Protein AF-A0A522ZYF8-F1 (afdb_monomer_lite)

pLDDT: mean 71.62, std 16.72, range [34.88, 94.25]

Structure (mmCIF, N/CA/C/O backbone):
data_AF-A0A522ZYF8-F1
#
_entry.id   AF-A0A522ZYF8-F1
#
loop_
_atom_site.group_PDB
_atom_site.id
_atom_site.type_symbol
_atom_site.label_atom_id
_atom_site.label_alt_id
_atom_site.label_comp_id
_atom_site.label_asym_id
_atom_site.label_entity_id
_atom_site.label_seq_id
_atom_site.pdbx_PDB_ins_code
_atom_site.Cartn_x
_atom_site.Cartn_y
_atom_site.Cartn_z
_atom_site.occupancy
_atom_site.B_iso_or_equiv
_atom_site.auth_seq_id
_atom_site.auth_comp_id
_atom_site.auth_asym_id
_atom_site.auth_atom_id
_atom_site.pdbx_PDB_model_num
ATOM 1 N N . MET A 1 1 ? -15.306 -3.135 7.860 1.00 71.06 1 MET A N 1
ATOM 2 C CA . MET A 1 1 ? -14.955 -3.282 6.434 1.00 71.06 1 MET A CA 1
ATOM 3 C C . MET A 1 1 ? -13.480 -3.628 6.336 1.00 71.06 1 MET A C 1
ATOM 5 O O . MET A 1 1 ? -12.723 -2.915 6.965 1.00 71.06 1 MET A O 1
ATOM 9 N N . THR A 1 2 ? -13.063 -4.679 5.630 1.00 82.00 2 THR A N 1
ATOM 10 C CA . THR A 1 2 ? -11.661 -5.160 5.642 1.00 82.00 2 THR A CA 1
ATOM 11 C C . THR A 1 2 ? -11.029 -5.036 4.261 1.00 82.00 2 THR A C 1
ATOM 13 O O . THR A 1 2 ? -11.628 -5.481 3.287 1.00 82.00 2 THR A O 1
ATOM 16 N N . LEU A 1 3 ? -9.847 -4.425 4.177 1.00 82.75 3 LEU A N 1
ATOM 17 C CA . LEU A 1 3 ? -9.001 -4.414 2.984 1.00 82.75 3 LEU A CA 1
ATOM 18 C C . LEU A 1 3 ? -8.010 -5.573 3.081 1.00 82.75 3 LEU A C 1
ATOM 20 O O . LEU A 1 3 ? -7.297 -5.703 4.072 1.00 82.75 3 LEU A O 1
ATOM 24 N N . GLU A 1 4 ? -7.940 -6.381 2.040 1.00 87.75 4 GLU A N 1
ATOM 25 C CA . GLU A 1 4 ? -7.033 -7.514 1.927 1.00 87.75 4 GLU A CA 1
ATOM 26 C C . GLU A 1 4 ? -6.148 -7.297 0.704 1.00 87.75 4 GLU A C 1
ATOM 28 O O . GLU A 1 4 ? -6.640 -7.067 -0.403 1.00 87.75 4 GLU A O 1
ATOM 33 N N . VAL A 1 5 ? -4.834 -7.339 0.908 1.00 88.25 5 VAL A N 1
ATOM 34 C CA . VAL A 1 5 ? -3.836 -7.195 -0.152 1.00 88.25 5 VAL A CA 1
ATOM 35 C C . VAL A 1 5 ? -2.946 -8.422 -0.114 1.00 88.25 5 VAL A C 1
ATOM 37 O O . VAL A 1 5 ? -2.210 -8.638 0.847 1.00 88.25 5 VAL A O 1
ATOM 40 N N . GLN A 1 6 ? -2.997 -9.219 -1.169 1.00 91.00 6 GLN A N 1
ATOM 41 C CA . GLN A 1 6 ? -2.069 -10.308 -1.410 1.00 91.00 6 GLN A CA 1
ATOM 42 C C . GLN A 1 6 ? -1.234 -9.953 -2.631 1.00 91.00 6 GLN A C 1
ATOM 44 O O . GLN A 1 6 ? -1.769 -9.726 -3.707 1.00 91.00 6 GLN A O 1
ATOM 49 N N . VAL A 1 7 ? 0.081 -9.925 -2.472 1.00 90.00 7 VAL A N 1
ATOM 50 C CA . VAL A 1 7 ? 1.036 -9.718 -3.556 1.00 90.00 7 VAL A CA 1
ATOM 51 C C . VAL A 1 7 ? 1.905 -10.956 -3.624 1.00 90.00 7 VAL A C 1
ATOM 53 O O . VAL A 1 7 ? 2.695 -11.224 -2.717 1.00 90.00 7 VAL A O 1
ATOM 56 N N . ASN A 1 8 ? 1.770 -11.717 -4.700 1.00 89.31 8 ASN A N 1
ATOM 57 C CA . ASN A 1 8 ? 2.707 -12.787 -5.001 1.00 89.31 8 ASN A CA 1
ATOM 58 C C . ASN A 1 8 ? 4.019 -12.153 -5.471 1.00 89.31 8 ASN A C 1
ATOM 60 O O . ASN A 1 8 ? 5.071 -12.404 -4.876 1.00 89.31 8 ASN A O 1
ATOM 64 N N . GLN A 1 9 ? 3.934 -11.261 -6.466 1.00 91.50 9 GLN A N 1
ATOM 65 C CA . GLN A 1 9 ? 5.044 -10.437 -6.939 1.00 91.50 9 GLN A CA 1
ATOM 66 C C . GLN A 1 9 ? 4.574 -9.056 -7.408 1.00 91.50 9 GLN A C 1
ATOM 68 O O . GLN A 1 9 ? 3.534 -8.913 -8.042 1.00 91.50 9 GLN A O 1
ATOM 73 N N . LEU A 1 10 ? 5.386 -8.039 -7.127 1.00 89.88 10 LEU A N 1
ATOM 74 C CA . LEU A 1 10 ? 5.304 -6.729 -7.767 1.00 89.88 10 LEU A CA 1
ATOM 75 C C . LEU A 1 10 ? 6.669 -6.412 -8.362 1.00 89.88 10 LEU A C 1
ATOM 77 O O . LEU A 1 10 ? 7.666 -6.361 -7.635 1.00 89.88 10 LEU A O 1
ATOM 81 N N . THR A 1 11 ? 6.718 -6.227 -9.673 1.00 91.62 11 THR A N 1
ATOM 82 C CA . THR A 1 11 ? 7.970 -6.130 -10.426 1.00 91.62 11 THR A CA 1
ATOM 83 C C . THR A 1 11 ? 8.008 -4.876 -11.288 1.00 91.62 11 THR A C 1
ATOM 85 O O . THR A 1 11 ? 6.979 -4.292 -11.626 1.00 91.62 11 THR A O 1
ATOM 88 N N . THR A 1 12 ? 9.223 -4.457 -11.623 1.00 91.38 12 THR A N 1
ATOM 89 C CA . THR A 1 12 ? 9.516 -3.612 -12.780 1.00 91.38 12 THR A CA 1
ATOM 90 C C . THR A 1 12 ? 10.037 -4.492 -13.918 1.00 91.38 12 THR A C 1
ATOM 92 O O . THR A 1 12 ? 10.276 -5.688 -13.736 1.00 91.38 12 THR A O 1
ATOM 95 N N . ALA A 1 13 ? 10.330 -3.886 -15.070 1.00 88.12 13 ALA A N 1
ATOM 96 C CA . ALA A 1 13 ? 11.044 -4.556 -16.158 1.00 88.12 13 ALA A CA 1
ATOM 97 C C . ALA A 1 13 ? 12.421 -5.134 -15.756 1.00 88.12 13 ALA A C 1
ATOM 99 O O . ALA A 1 13 ? 12.913 -6.044 -16.416 1.00 88.12 13 ALA A O 1
ATOM 100 N N . SER A 1 14 ? 13.060 -4.605 -14.705 1.00 89.38 14 SER A N 1
ATOM 101 C CA . SER A 1 14 ? 14.448 -4.928 -14.345 1.00 89.38 14 SER A CA 1
ATOM 102 C C . SER A 1 14 ? 14.632 -5.524 -12.950 1.00 89.38 14 SER A C 1
ATOM 104 O O . SER A 1 14 ? 15.714 -6.025 -12.649 1.00 89.38 14 SER A O 1
ATOM 106 N N . ALA A 1 15 ? 13.620 -5.476 -12.082 1.00 92.00 15 ALA A N 1
ATOM 107 C CA . ALA A 1 15 ? 13.752 -5.906 -10.697 1.00 92.00 15 ALA A CA 1
ATOM 108 C C . ALA A 1 15 ? 12.419 -6.355 -10.094 1.00 92.00 15 ALA A C 1
ATOM 110 O O . ALA A 1 15 ? 11.342 -5.920 -10.496 1.00 92.00 15 ALA A O 1
ATOM 111 N N . VAL A 1 16 ? 12.500 -7.182 -9.054 1.00 93.19 16 VAL A N 1
ATOM 112 C CA . VAL A 1 16 ? 11.344 -7.480 -8.204 1.00 93.19 16 VAL A CA 1
ATOM 113 C C . VAL A 1 16 ? 11.374 -6.561 -6.994 1.00 93.19 16 VAL A C 1
ATOM 115 O O . VAL A 1 16 ? 12.356 -6.555 -6.258 1.00 93.19 16 VAL A O 1
ATOM 118 N N . LEU A 1 17 ? 10.301 -5.793 -6.807 1.00 92.88 17 LEU A N 1
ATOM 119 C CA . LEU A 1 17 ? 10.171 -4.815 -5.731 1.00 92.88 17 LEU A CA 1
ATOM 120 C C . LEU A 1 17 ? 9.594 -5.447 -4.461 1.00 92.88 17 LEU A C 1
ATOM 122 O O . LEU A 1 17 ? 10.077 -5.174 -3.371 1.00 92.88 17 LEU A O 1
ATOM 126 N N . ILE A 1 18 ? 8.566 -6.293 -4.599 1.00 93.94 18 ILE A N 1
ATOM 127 C CA . ILE A 1 18 ? 7.888 -6.960 -3.474 1.00 93.94 18 ILE A CA 1
ATOM 128 C C . ILE A 1 18 ? 7.657 -8.430 -3.822 1.00 93.94 18 ILE A C 1
ATOM 130 O O . ILE A 1 18 ? 7.262 -8.752 -4.945 1.00 93.94 18 ILE A O 1
ATOM 134 N N . ARG A 1 19 ? 7.871 -9.321 -2.847 1.00 94.25 19 ARG A N 1
ATOM 135 C CA . ARG A 1 19 ? 7.566 -10.755 -2.941 1.00 94.25 19 ARG A CA 1
ATOM 136 C C . ARG A 1 19 ? 6.733 -11.198 -1.748 1.00 94.25 19 ARG A C 1
ATOM 138 O O . ARG A 1 19 ? 7.074 -10.868 -0.618 1.00 94.25 19 ARG A O 1
ATOM 145 N N . HIS A 1 20 ? 5.700 -11.992 -2.011 1.00 93.75 20 HIS A N 1
ATOM 146 C CA . HIS A 1 20 ? 4.919 -12.706 -0.995 1.00 93.75 20 HIS A CA 1
ATOM 147 C C . HIS A 1 20 ? 4.413 -11.827 0.163 1.00 93.75 20 HIS A C 1
ATOM 149 O O . HIS A 1 20 ? 4.441 -12.232 1.325 1.00 93.75 20 HIS A O 1
ATOM 155 N N . LEU A 1 21 ? 3.920 -10.630 -0.155 1.00 93.31 21 LEU A N 1
ATOM 156 C CA . LEU A 1 21 ? 3.325 -9.731 0.827 1.00 93.31 21 LEU A CA 1
ATOM 157 C C . LEU A 1 21 ? 1.856 -10.099 1.045 1.00 93.31 21 LEU A C 1
ATOM 159 O O . LEU A 1 21 ? 1.093 -10.234 0.091 1.00 93.31 21 LEU A O 1
ATOM 163 N N . ARG A 1 22 ? 1.442 -10.218 2.305 1.00 93.56 22 ARG A N 1
ATOM 164 C CA . ARG A 1 22 ? 0.032 -10.351 2.680 1.00 93.56 22 ARG A CA 1
ATOM 165 C C . ARG A 1 22 ? -0.308 -9.360 3.776 1.00 93.56 22 ARG A C 1
ATOM 167 O O . ARG A 1 22 ? 0.327 -9.369 4.824 1.00 93.56 22 ARG A O 1
ATOM 174 N N . LEU A 1 23 ? -1.317 -8.538 3.520 1.00 90.69 23 LEU A N 1
ATOM 175 C CA . LEU A 1 23 ? -1.835 -7.537 4.440 1.00 90.69 23 LEU A CA 1
ATOM 176 C C . LEU A 1 23 ? -3.336 -7.734 4.606 1.00 90.69 23 LEU A C 1
ATOM 178 O O . LEU A 1 23 ? -4.063 -7.889 3.624 1.00 90.69 23 LEU A O 1
ATOM 182 N N . GLN A 1 24 ? -3.796 -7.676 5.849 1.00 90.94 24 GLN A N 1
ATOM 183 C CA . GLN A 1 24 ? -5.209 -7.552 6.179 1.00 90.94 24 GLN A CA 1
ATOM 184 C C . GLN A 1 24 ? -5.363 -6.322 7.056 1.00 90.94 24 GLN A C 1
ATOM 186 O O . GLN A 1 24 ? -4.748 -6.224 8.115 1.00 90.94 24 GLN A O 1
ATOM 191 N N . VAL A 1 25 ? -6.168 -5.375 6.595 1.00 85.12 25 VAL A N 1
ATOM 192 C CA . VAL A 1 25 ? -6.419 -4.115 7.281 1.00 85.12 25 VAL A CA 1
ATOM 193 C C . VAL A 1 25 ? -7.903 -4.068 7.621 1.00 85.12 25 VAL A C 1
ATOM 195 O O . VAL A 1 25 ? -8.728 -3.852 6.730 1.00 85.12 25 VAL A O 1
ATOM 198 N N . PRO A 1 26 ? -8.278 -4.317 8.885 1.00 84.12 26 PRO A N 1
ATOM 199 C CA . PRO A 1 26 ? -9.658 -4.196 9.328 1.00 84.12 26 PRO A CA 1
ATOM 200 C C . PRO A 1 26 ? -10.161 -2.748 9.303 1.00 84.12 26 PRO A C 1
ATOM 202 O O . PRO A 1 26 ? -9.410 -1.779 9.196 1.00 84.12 26 PRO A O 1
ATOM 205 N N . GLY A 1 27 ? -11.473 -2.592 9.430 1.00 79.44 27 GLY A N 1
ATOM 206 C CA . GLY A 1 27 ? -12.116 -1.282 9.403 1.00 79.44 27 GLY A CA 1
ATOM 207 C C . GLY A 1 27 ? -11.722 -0.446 10.611 1.00 79.44 27 GLY A C 1
ATOM 208 O O . GLY A 1 27 ? -11.744 -0.947 11.729 1.00 79.44 27 GLY A O 1
ATOM 209 N N . GLY A 1 28 ? -11.367 0.822 10.395 1.00 73.19 28 GLY A N 1
ATOM 210 C CA . GLY A 1 28 ? -10.880 1.692 11.467 1.00 73.19 28 GLY A CA 1
ATOM 211 C C . GLY A 1 28 ? -9.429 1.423 11.879 1.00 73.19 28 GLY A C 1
ATOM 212 O O . GLY A 1 28 ? -8.927 2.118 12.758 1.00 73.19 28 GLY A O 1
ATOM 213 N N . VAL A 1 29 ? -8.746 0.471 11.232 1.00 77.44 29 VAL A N 1
ATOM 214 C CA . VAL A 1 29 ? -7.315 0.217 11.419 1.00 77.44 29 VAL A CA 1
ATOM 215 C C . VAL A 1 29 ? -6.514 0.977 10.365 1.00 77.44 29 VAL A C 1
ATOM 217 O O . VAL A 1 29 ? -6.870 1.006 9.183 1.00 77.44 29 VAL A O 1
ATOM 220 N N . ILE A 1 30 ? -5.417 1.583 10.816 1.00 74.44 30 ILE A N 1
ATOM 221 C CA . ILE A 1 30 ? -4.386 2.166 9.960 1.00 74.44 30 ILE A CA 1
ATOM 222 C C . ILE A 1 30 ? -3.219 1.185 9.957 1.00 74.44 30 ILE A C 1
ATOM 224 O O . ILE A 1 30 ? -2.601 0.972 10.996 1.00 74.44 30 ILE A O 1
ATOM 228 N N . HIS A 1 31 ? -2.931 0.591 8.802 1.00 82.62 31 HIS A N 1
ATOM 229 C CA . HIS A 1 31 ? -1.758 -0.253 8.614 1.00 82.62 31 HIS A CA 1
ATOM 230 C C . HIS A 1 31 ? -0.677 0.527 7.874 1.00 82.62 31 HIS A C 1
ATOM 232 O O . HIS A 1 31 ? -0.913 1.009 6.765 1.00 82.62 31 HIS A O 1
ATOM 238 N N . THR A 1 32 ? 0.501 0.648 8.473 1.00 78.69 32 THR A N 1
ATOM 239 C CA . THR A 1 32 ? 1.626 1.402 7.929 1.00 78.69 32 THR A CA 1
ATOM 240 C C . THR A 1 32 ? 2.579 0.485 7.163 1.00 78.69 32 THR A C 1
ATOM 242 O O . THR A 1 32 ? 2.987 -0.564 7.650 1.00 78.69 32 THR A O 1
ATOM 245 N N . VAL A 1 33 ? 2.984 0.897 5.964 1.00 82.81 33 VAL A N 1
ATOM 246 C CA . VAL A 1 33 ? 4.028 0.256 5.161 1.00 82.81 33 VAL A CA 1
ATOM 247 C C . VAL A 1 33 ? 5.224 1.190 5.059 1.00 82.81 33 VAL A C 1
ATOM 249 O O . VAL A 1 33 ? 5.100 2.326 4.595 1.00 82.81 33 VAL A O 1
ATOM 252 N N . MET A 1 34 ? 6.387 0.686 5.461 1.00 82.44 34 MET A N 1
ATOM 253 C CA . MET A 1 34 ? 7.664 1.395 5.450 1.00 82.44 34 MET A CA 1
ATOM 254 C C . MET A 1 34 ? 8.728 0.654 4.647 1.00 82.44 34 MET A C 1
ATOM 256 O O . MET A 1 34 ? 8.565 -0.511 4.321 1.00 82.44 34 MET A O 1
ATOM 260 N N . GLY A 1 35 ? 9.828 1.329 4.320 1.00 82.25 35 GLY A N 1
ATOM 261 C CA . GLY A 1 35 ? 10.973 0.748 3.614 1.00 82.25 35 GLY A CA 1
ATOM 262 C C . GLY A 1 35 ? 11.846 1.830 2.969 1.00 82.25 35 GLY A C 1
ATOM 263 O O . GLY A 1 35 ? 11.394 2.976 2.852 1.00 82.25 35 GLY A O 1
ATOM 264 N N . PRO A 1 36 ? 13.067 1.511 2.511 1.00 84.56 36 PRO A N 1
ATOM 265 C CA . PRO A 1 36 ? 13.966 2.471 1.864 1.00 84.56 36 PRO A CA 1
ATOM 266 C C . PRO A 1 36 ? 13.415 2.980 0.522 1.00 84.56 36 PRO A C 1
ATOM 268 O O . PRO A 1 36 ? 12.482 2.411 -0.050 1.00 84.56 36 PRO A O 1
ATOM 271 N N . SER A 1 37 ? 13.955 4.083 -0.005 1.00 83.12 37 SER A N 1
ATOM 272 C CA . SER A 1 37 ? 13.572 4.552 -1.347 1.00 83.12 37 SER A CA 1
ATOM 273 C C . SER A 1 37 ? 13.808 3.447 -2.387 1.00 83.12 37 SER A C 1
ATOM 275 O O . SER A 1 37 ? 14.814 2.748 -2.326 1.00 83.12 37 SER A O 1
ATOM 277 N N . GLY A 1 38 ? 12.856 3.248 -3.303 1.00 83.81 38 GLY A N 1
ATOM 278 C CA . GLY A 1 38 ? 12.906 2.166 -4.295 1.00 83.81 38 GLY A CA 1
ATOM 279 C C . GLY A 1 38 ? 12.370 0.801 -3.835 1.00 83.81 38 GLY A C 1
ATOM 280 O O . GLY A 1 38 ? 12.201 -0.071 -4.676 1.00 83.81 38 GLY A O 1
ATOM 281 N N . SER A 1 39 ? 11.993 0.616 -2.562 1.00 86.12 39 SER A N 1
ATOM 282 C CA . SER A 1 39 ? 11.482 -0.672 -2.038 1.00 86.12 39 SER A CA 1
ATOM 283 C C . SER A 1 39 ? 10.088 -1.100 -2.537 1.00 86.12 39 SER A C 1
ATOM 285 O O . SER A 1 39 ? 9.493 -2.033 -2.014 1.00 86.12 39 SER A O 1
ATOM 287 N N . GLY A 1 40 ? 9.497 -0.384 -3.498 1.00 86.50 40 GLY A N 1
ATOM 288 C CA . GLY A 1 40 ? 8.167 -0.709 -4.030 1.00 86.50 40 GLY A CA 1
ATOM 289 C C . GLY A 1 40 ? 6.972 -0.150 -3.257 1.00 86.50 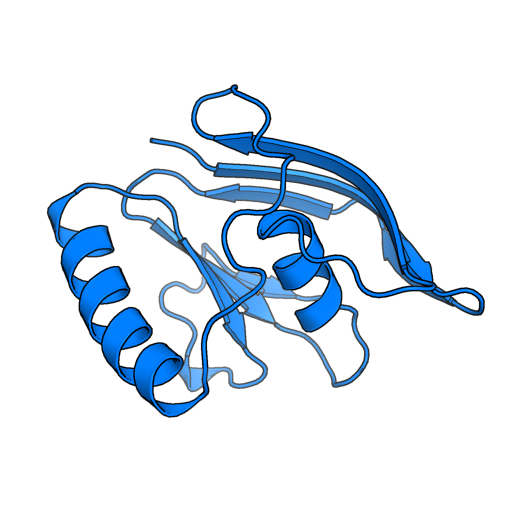40 GLY A C 1
ATOM 290 O O . GLY A 1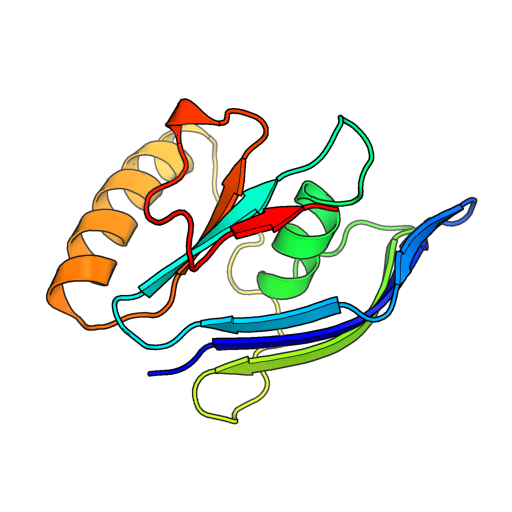 40 ? 5.845 -0.365 -3.682 1.00 86.50 40 GLY A O 1
ATOM 291 N N . LYS A 1 41 ? 7.184 0.630 -2.190 1.00 87.44 41 LYS A N 1
ATOM 292 C CA . LYS A 1 41 ? 6.134 1.357 -1.441 1.00 87.44 41 LYS A CA 1
ATOM 293 C C . LYS A 1 41 ? 5.103 2.068 -2.331 1.00 87.44 41 LYS A C 1
ATOM 295 O O . LYS A 1 41 ? 3.908 1.796 -2.243 1.00 87.44 41 LYS A O 1
ATOM 300 N N . SER A 1 42 ? 5.562 2.978 -3.195 1.00 80.31 42 SER A N 1
ATOM 301 C CA . SER A 1 42 ? 4.680 3.748 -4.084 1.00 80.31 42 SER A CA 1
ATOM 302 C C . SER A 1 42 ? 3.994 2.854 -5.115 1.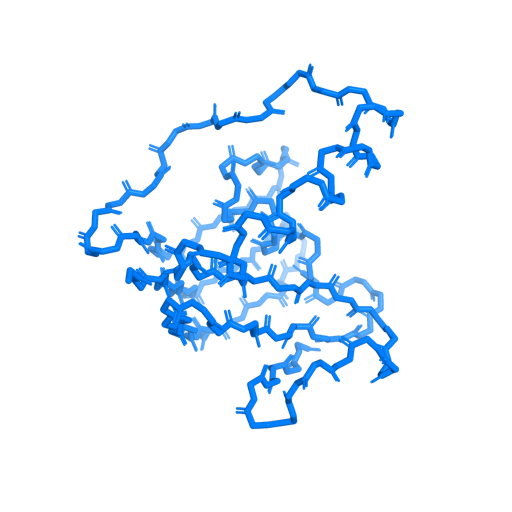00 80.31 42 SER A C 1
ATOM 304 O O . SER A 1 42 ? 2.831 3.074 -5.434 1.00 80.31 42 SER A O 1
ATOM 306 N N . SER A 1 43 ? 4.687 1.818 -5.590 1.00 87.31 43 SER A N 1
ATOM 307 C CA . SER A 1 43 ? 4.144 0.831 -6.525 1.00 87.31 43 SER A CA 1
ATOM 308 C C . SER A 1 43 ? 3.056 -0.036 -5.876 1.00 87.31 43 SER A C 1
ATOM 310 O O . SER A 1 43 ? 2.062 -0.339 -6.524 1.00 87.31 43 SER A O 1
ATOM 312 N N . LEU A 1 44 ? 3.194 -0.394 -4.593 1.00 84.75 44 LEU A N 1
ATOM 313 C CA . LEU A 1 44 ? 2.169 -1.107 -3.825 1.00 84.75 44 LEU A CA 1
ATOM 314 C C . LEU A 1 44 ? 0.919 -0.247 -3.648 1.00 84.75 44 LEU A C 1
ATOM 316 O O . LEU A 1 44 ? -0.191 -0.722 -3.869 1.00 84.75 44 LEU A O 1
ATOM 320 N N . LEU A 1 45 ? 1.099 1.026 -3.283 1.00 81.81 45 LEU A N 1
ATOM 321 C CA . LEU A 1 45 ? -0.013 1.968 -3.186 1.00 81.81 45 LEU A CA 1
ATOM 322 C C . LEU A 1 45 ? -0.714 2.130 -4.540 1.00 81.81 45 LEU A C 1
ATOM 324 O O . LEU A 1 45 ? -1.938 2.102 -4.602 1.00 81.81 45 LEU A O 1
ATOM 328 N N . ALA A 1 46 ? 0.058 2.247 -5.622 1.00 75.62 46 ALA A N 1
ATOM 329 C CA . ALA A 1 46 ? -0.471 2.318 -6.978 1.00 75.62 46 ALA A CA 1
ATOM 330 C C . ALA A 1 46 ? -1.269 1.058 -7.350 1.00 75.62 46 ALA A C 1
ATOM 332 O O . ALA A 1 46 ? -2.365 1.191 -7.881 1.00 75.62 46 ALA A O 1
ATOM 333 N N . ALA A 1 47 ? -0.784 -0.140 -7.003 1.00 78.69 47 ALA A N 1
ATOM 334 C CA . ALA A 1 47 ? -1.521 -1.390 -7.203 1.00 78.69 47 ALA A CA 1
ATOM 335 C C . ALA A 1 47 ? -2.872 -1.375 -6.473 1.00 78.69 47 ALA A C 1
ATOM 337 O O . ALA A 1 47 ? -3.905 -1.633 -7.083 1.00 78.69 47 ALA A O 1
ATOM 338 N N . VAL A 1 48 ? -2.877 -1.001 -5.187 1.00 77.50 48 VAL A N 1
ATOM 339 C CA . VAL A 1 48 ? -4.100 -0.907 -4.365 1.00 77.50 48 VAL A CA 1
ATOM 340 C C . VAL A 1 48 ? -5.088 0.112 -4.917 1.00 77.50 48 VAL A C 1
ATOM 342 O O . VAL A 1 48 ? -6.294 -0.117 -4.884 1.00 77.50 48 VAL A O 1
ATOM 345 N N . CYS A 1 49 ? -4.587 1.223 -5.448 1.00 70.50 49 CYS A N 1
ATOM 346 C CA . CYS A 1 49 ? -5.408 2.249 -6.070 1.00 70.50 49 CYS A CA 1
ATOM 347 C C . CYS A 1 49 ? -5.798 1.936 -7.520 1.00 70.50 49 CYS A C 1
ATOM 349 O O . CYS A 1 49 ? -6.473 2.771 -8.108 1.00 70.50 49 CYS A O 1
ATOM 351 N N . GLY A 1 50 ? -5.373 0.812 -8.109 1.00 69.69 50 GLY A N 1
ATOM 352 C CA . GLY A 1 50 ? -5.621 0.505 -9.522 1.00 69.69 50 GLY A CA 1
ATOM 353 C C . GLY A 1 50 ? -4.957 1.489 -10.494 1.00 69.69 50 GLY A C 1
ATOM 354 O O . GLY A 1 50 ? -5.523 1.777 -11.534 1.00 69.69 50 GLY A O 1
ATOM 355 N N . LEU A 1 51 ? -3.796 2.051 -10.144 1.00 74.75 51 LEU A N 1
ATOM 356 C CA . LEU A 1 51 ? -3.070 3.082 -10.906 1.00 74.75 51 LEU A CA 1
ATOM 357 C C . LEU A 1 51 ? -1.645 2.635 -11.267 1.00 74.75 51 LEU A C 1
ATOM 359 O O . LEU A 1 51 ? -0.691 3.408 -11.135 1.00 74.75 51 LEU A O 1
ATOM 363 N N . LEU A 1 52 ? -1.457 1.364 -11.619 1.00 73.06 52 LEU A N 1
ATOM 364 C CA . LEU A 1 52 ? -0.128 0.860 -11.962 1.00 73.06 52 LEU A CA 1
ATOM 365 C C . LEU A 1 52 ? 0.427 1.614 -13.174 1.00 73.06 52 LEU A C 1
ATOM 367 O O . LEU A 1 52 ? -0.207 1.673 -14.221 1.00 73.06 52 LEU A O 1
ATOM 371 N N . ALA A 1 53 ? 1.611 2.201 -13.010 1.00 75.81 53 ALA A N 1
ATOM 372 C CA . ALA A 1 53 ? 2.323 2.855 -14.099 1.00 75.81 53 ALA A CA 1
ATOM 373 C C . ALA A 1 53 ? 2.844 1.830 -15.116 1.00 75.81 53 ALA A C 1
ATOM 375 O O . ALA A 1 53 ? 3.125 0.679 -14.763 1.00 75.81 53 ALA A O 1
ATOM 376 N N . ASP A 1 54 ? 3.056 2.282 -16.352 1.00 76.31 54 ASP A N 1
ATOM 377 C CA . ASP A 1 54 ? 3.663 1.471 -17.403 1.00 76.31 54 ASP A CA 1
ATOM 378 C C . ASP A 1 54 ? 5.005 0.877 -16.949 1.00 76.31 54 ASP A C 1
ATOM 380 O O . ASP A 1 54 ? 5.856 1.547 -16.357 1.00 76.31 54 ASP A O 1
ATOM 384 N N . GLY A 1 55 ? 5.188 -0.416 -17.223 1.00 80.31 55 GLY A N 1
ATOM 385 C CA . GLY A 1 55 ? 6.383 -1.167 -16.834 1.00 80.31 55 GLY A CA 1
ATOM 386 C C . GLY A 1 55 ? 6.357 -1.747 -15.417 1.00 80.31 55 GLY A C 1
ATOM 387 O O . GLY A 1 55 ? 7.315 -2.429 -15.045 1.00 80.31 55 GLY A O 1
ATOM 388 N N . LEU A 1 56 ? 5.286 -1.529 -14.644 1.00 84.00 56 LEU A N 1
ATOM 389 C CA . LEU A 1 56 ? 5.015 -2.282 -13.419 1.00 84.00 56 LEU A CA 1
ATOM 390 C C . LEU A 1 56 ? 4.119 -3.486 -13.715 1.00 84.00 56 LEU A C 1
ATOM 392 O O . LEU A 1 56 ? 3.112 -3.363 -14.407 1.00 84.00 56 LEU A O 1
ATOM 396 N N . GLN A 1 57 ? 4.458 -4.642 -13.147 1.00 86.25 57 GLN A N 1
ATOM 397 C CA . GLN A 1 57 ? 3.611 -5.833 -13.206 1.00 86.25 57 GLN A CA 1
ATOM 398 C C . GLN A 1 57 ? 3.225 -6.258 -11.798 1.00 86.25 57 GLN A C 1
ATOM 400 O O . GLN A 1 57 ? 4.076 -6.388 -10.916 1.00 86.25 57 GLN A O 1
ATOM 405 N N . PHE A 1 58 ? 1.930 -6.475 -11.598 1.00 85.88 58 PHE A N 1
ATOM 406 C CA . PHE A 1 58 ? 1.365 -6.922 -10.336 1.00 85.88 58 PHE A CA 1
ATOM 407 C C . PHE A 1 58 ? 0.756 -8.310 -10.510 1.00 85.88 58 PHE A C 1
ATOM 409 O O . PHE A 1 58 ? -0.151 -8.500 -11.315 1.00 85.88 58 PHE A O 1
ATOM 416 N N . ASP A 1 59 ? 1.246 -9.259 -9.721 1.00 86.50 59 ASP A N 1
ATOM 417 C CA . ASP A 1 59 ? 0.657 -10.578 -9.530 1.00 86.50 59 ASP A CA 1
ATOM 418 C C . ASP A 1 59 ? 0.173 -10.681 -8.081 1.00 86.50 59 ASP A C 1
ATOM 420 O O . ASP A 1 59 ? 0.960 -10.601 -7.129 1.00 86.50 59 ASP A O 1
ATOM 424 N N . GLY A 1 60 ? -1.137 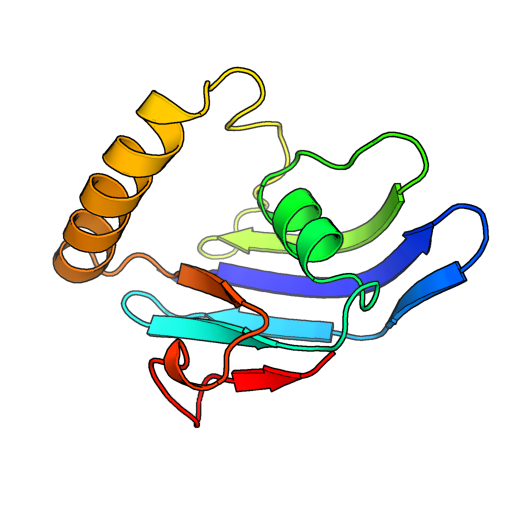-10.831 -7.906 1.00 84.12 60 GLY A N 1
ATOM 425 C CA . GLY A 1 60 ? -1.764 -10.839 -6.598 1.00 84.12 60 GLY A CA 1
ATOM 426 C C . GLY A 1 60 ? -3.263 -10.571 -6.640 1.00 84.12 60 GLY A C 1
ATOM 427 O O . GLY A 1 60 ? -3.924 -10.670 -7.671 1.00 84.12 60 GLY A O 1
ATOM 428 N N . THR A 1 61 ? -3.825 -10.227 -5.488 1.00 80.62 61 THR A N 1
ATOM 429 C CA . THR A 1 61 ? -5.245 -9.921 -5.317 1.00 80.62 61 THR A CA 1
ATOM 430 C C . THR A 1 61 ? -5.415 -8.768 -4.340 1.00 80.62 61 THR A C 1
ATOM 432 O O . THR A 1 61 ? -4.729 -8.693 -3.322 1.00 80.62 61 THR A O 1
ATOM 435 N N . ILE A 1 62 ? -6.346 -7.867 -4.651 1.00 77.25 62 ILE A N 1
ATOM 436 C CA . ILE A 1 62 ? -6.699 -6.725 -3.808 1.00 77.25 62 ILE A CA 1
ATOM 437 C C . ILE A 1 62 ? -8.212 -6.722 -3.655 1.00 77.25 62 ILE A C 1
ATOM 439 O O . ILE A 1 62 ? -8.935 -6.603 -4.647 1.00 77.25 62 ILE A O 1
ATOM 443 N N . ALA A 1 63 ? -8.689 -6.876 -2.423 1.00 72.50 63 ALA A N 1
ATOM 444 C CA . ALA A 1 63 ? -10.107 -7.010 -2.123 1.00 72.50 63 ALA A CA 1
ATOM 445 C C . ALA A 1 63 ? -10.540 -6.119 -0.954 1.00 72.50 63 ALA A C 1
ATOM 447 O O . ALA A 1 63 ? -9.806 -5.926 0.008 1.00 72.50 63 ALA A O 1
ATOM 448 N N . LEU A 1 64 ? -11.768 -5.606 -1.015 1.00 74.12 64 LEU A N 1
ATOM 449 C CA . LEU A 1 64 ? -12.432 -4.871 0.056 1.00 74.12 64 LEU A CA 1
ATOM 450 C C . LEU A 1 64 ? -13.729 -5.585 0.426 1.00 74.12 64 LEU A C 1
ATOM 452 O O . LEU A 1 64 ? -14.620 -5.738 -0.408 1.00 74.12 64 LEU A O 1
ATOM 456 N N . ASN A 1 65 ? -13.841 -6.030 1.676 1.00 71.50 65 ASN A N 1
ATOM 457 C CA . ASN A 1 65 ? -14.914 -6.917 2.142 1.00 71.50 65 ASN A CA 1
ATOM 458 C C . ASN A 1 65 ? -15.059 -8.175 1.270 1.00 71.50 65 ASN A C 1
ATOM 460 O O . ASN A 1 65 ? -16.176 -8.565 0.933 1.00 71.50 65 ASN A O 1
ATOM 464 N N . GLY A 1 66 ? -13.938 -8.755 0.832 1.00 59.56 66 GLY A N 1
ATOM 465 C CA . GLY A 1 66 ? -13.930 -9.914 -0.065 1.00 59.56 66 GLY A CA 1
ATOM 466 C C . GLY A 1 66 ? -14.344 -9.618 -1.513 1.00 59.56 66 GLY A C 1
ATOM 467 O O . GLY A 1 66 ? -14.479 -10.547 -2.303 1.00 59.56 66 GLY A O 1
ATOM 468 N N . ARG A 1 67 ? -14.546 -8.347 -1.895 1.00 51.75 67 ARG A N 1
ATOM 469 C CA . ARG A 1 67 ? -14.846 -7.939 -3.280 1.00 51.75 67 ARG A CA 1
ATOM 470 C C . ARG A 1 67 ? -13.595 -7.358 -3.928 1.00 51.75 67 ARG A C 1
ATOM 472 O O . ARG A 1 67 ? -13.007 -6.439 -3.367 1.00 51.75 67 ARG A O 1
ATOM 479 N N . ALA A 1 68 ? -13.198 -7.871 -5.090 1.00 55.78 68 ALA A N 1
ATOM 480 C CA . ALA A 1 68 ? -12.036 -7.361 -5.817 1.00 55.78 68 ALA A CA 1
ATOM 481 C C . ALA A 1 68 ? -12.216 -5.874 -6.184 1.00 55.78 68 ALA A C 1
ATOM 483 O O . ALA A 1 68 ? -13.303 -5.471 -6.598 1.00 55.78 68 ALA A O 1
ATOM 484 N N . LEU A 1 69 ? -11.166 -5.067 -6.001 1.00 57.16 69 LEU A N 1
ATOM 485 C CA . LEU A 1 69 ? -11.209 -3.604 -6.167 1.00 57.16 69 LEU A CA 1
ATOM 486 C C . LEU A 1 69 ? -10.707 -3.080 -7.524 1.00 57.16 69 LEU A C 1
ATOM 488 O O . LEU A 1 69 ? -10.706 -1.870 -7.739 1.00 57.16 69 LEU A O 1
ATOM 492 N N . LEU A 1 70 ? -10.263 -3.942 -8.435 1.00 50.84 70 LEU A N 1
ATOM 493 C CA . LEU A 1 70 ? -9.660 -3.496 -9.693 1.00 50.84 70 LEU A CA 1
ATOM 494 C C . LEU A 1 70 ? -10.728 -3.009 -10.694 1.00 50.84 70 LEU A C 1
ATOM 496 O O . LEU A 1 70 ? -11.344 -3.829 -11.367 1.00 50.84 70 LEU A O 1
ATOM 500 N N . ASP A 1 71 ? -10.961 -1.688 -10.729 1.00 38.69 71 ASP A N 1
ATOM 501 C CA . ASP A 1 71 ? -10.708 -0.835 -11.911 1.00 38.69 71 ASP A CA 1
ATOM 502 C C . ASP A 1 71 ? -10.679 0.676 -11.543 1.00 38.69 71 ASP A C 1
ATOM 504 O O . ASP A 1 71 ? -11.591 1.201 -10.903 1.00 38.69 71 ASP A O 1
ATOM 508 N N . GLU A 1 72 ? -9.575 1.337 -11.913 1.00 36.19 72 GLU A N 1
ATOM 509 C CA . GLU A 1 72 ? -9.184 2.765 -11.816 1.00 36.19 72 GLU A CA 1
ATOM 510 C C . GLU A 1 72 ? -10.099 3.790 -11.076 1.00 36.19 72 GLU A C 1
ATOM 512 O O . GLU A 1 72 ? -10.851 4.543 -11.700 1.00 36.19 72 GLU A O 1
ATOM 517 N N . PRO A 1 73 ? -9.959 3.976 -9.749 1.00 41.00 73 PRO A N 1
ATOM 518 C CA . PRO A 1 73 ? -10.710 4.997 -9.002 1.00 41.00 73 PRO A CA 1
ATOM 519 C C . PRO A 1 73 ? -10.189 6.454 -9.044 1.00 41.00 73 PRO A C 1
ATOM 521 O O . PRO A 1 73 ? -10.945 7.348 -8.660 1.00 41.00 73 PRO A O 1
ATOM 524 N N . PHE A 1 74 ? -8.943 6.758 -9.452 1.00 42.53 74 PHE A N 1
ATOM 525 C CA . PHE A 1 74 ? -8.362 8.105 -9.202 1.00 42.53 74 PHE A CA 1
ATOM 526 C C . PHE A 1 74 ? -7.505 8.727 -10.318 1.00 42.53 74 PHE A C 1
ATOM 528 O O . PHE A 1 74 ? -6.695 9.612 -10.040 1.00 42.53 74 PHE A O 1
ATOM 535 N N . SER A 1 75 ? -7.682 8.341 -11.578 1.00 40.12 75 SER A N 1
ATOM 536 C CA . SER A 1 75 ? -6.822 8.767 -12.698 1.00 40.12 75 SER A CA 1
ATOM 537 C C . SER A 1 75 ? -6.785 10.283 -13.016 1.00 40.12 75 SER A C 1
ATOM 539 O O . SER A 1 75 ? -6.113 10.671 -13.968 1.00 40.12 75 SER A O 1
ATOM 541 N N . ARG A 1 76 ? -7.452 11.181 -12.259 1.00 34.88 76 ARG A N 1
ATOM 542 C CA . ARG A 1 76 ? -7.581 12.619 -12.616 1.00 34.88 76 ARG A CA 1
ATOM 543 C C . ARG A 1 76 ? -7.584 13.658 -11.472 1.00 34.88 76 ARG A C 1
ATOM 545 O O . ARG A 1 76 ? -8.341 14.620 -11.555 1.00 34.88 76 ARG A O 1
ATOM 552 N N . LEU A 1 77 ? -6.782 13.533 -10.412 1.00 39.88 77 LEU A N 1
ATOM 553 C CA . LEU A 1 77 ? -6.783 14.544 -9.327 1.00 39.88 77 LEU A CA 1
ATOM 554 C C . LEU A 1 77 ? -5.445 15.282 -9.183 1.00 39.88 77 LEU A C 1
ATOM 556 O O . LEU A 1 77 ? -4.386 14.658 -9.171 1.00 39.88 77 LEU A O 1
ATOM 560 N N . ASP A 1 78 ? -5.511 16.611 -9.057 1.00 45.00 78 ASP A N 1
ATOM 561 C CA . ASP A 1 78 ? -4.356 17.505 -8.914 1.00 45.00 78 ASP A CA 1
ATOM 562 C C . ASP A 1 78 ? -3.830 17.615 -7.462 1.00 45.00 78 ASP A C 1
ATOM 564 O O . ASP A 1 78 ? -4.434 17.133 -6.498 1.00 45.00 78 ASP A O 1
ATOM 568 N N . THR A 1 79 ? -2.655 18.234 -7.302 1.00 41.28 79 THR A N 1
ATOM 569 C CA . THR A 1 79 ? -1.860 18.253 -6.059 1.00 41.28 79 THR A CA 1
ATOM 570 C C . THR A 1 79 ? -2.553 18.952 -4.881 1.00 41.28 79 THR A C 1
ATOM 572 O O . THR A 1 79 ? -2.432 18.489 -3.748 1.00 41.28 79 THR A O 1
ATOM 575 N N . ALA A 1 80 ? -3.317 20.021 -5.124 1.00 44.97 80 ALA A N 1
ATOM 576 C CA . ALA A 1 80 ? -4.022 20.763 -4.071 1.00 44.97 80 ALA A CA 1
ATOM 577 C C . ALA A 1 80 ? -5.307 20.046 -3.623 1.00 44.97 80 ALA A C 1
ATOM 579 O O . ALA A 1 80 ? -5.656 20.039 -2.436 1.00 44.97 80 ALA A O 1
ATOM 580 N N . LEU A 1 81 ? -5.997 19.380 -4.556 1.00 44.66 81 LEU A N 1
ATOM 581 C CA . LEU A 1 81 ? -7.121 18.511 -4.234 1.00 44.66 81 LEU A CA 1
ATOM 582 C C . LEU A 1 81 ? -6.645 17.284 -3.451 1.00 44.66 81 LEU A C 1
ATOM 584 O O . LEU A 1 81 ? -7.327 16.870 -2.520 1.00 44.66 81 LEU A O 1
ATOM 588 N N . ARG A 1 82 ? -5.436 16.777 -3.725 1.00 48.09 82 ARG A N 1
ATOM 589 C CA . ARG A 1 82 ? -4.808 15.668 -2.990 1.00 48.09 82 ARG A CA 1
ATOM 590 C C . ARG A 1 82 ? -4.665 15.937 -1.490 1.00 48.09 82 ARG A C 1
ATOM 592 O O . ARG A 1 82 ? -4.995 15.054 -0.705 1.00 48.09 82 ARG A O 1
ATOM 599 N N . GLU A 1 83 ? -4.230 17.130 -1.076 1.00 45.47 83 GLU A N 1
ATOM 600 C CA . GLU A 1 83 ? -4.083 17.491 0.348 1.00 45.47 83 GLU A CA 1
ATOM 601 C C . GLU A 1 83 ? -5.430 17.657 1.063 1.00 45.47 83 GLU A C 1
ATOM 603 O O . GLU A 1 83 ? -5.621 17.123 2.159 1.00 45.47 83 GLU A O 1
ATOM 608 N N . ARG A 1 84 ? -6.403 18.319 0.421 1.00 41.97 84 ARG A N 1
ATOM 609 C CA . ARG A 1 84 ? -7.765 18.472 0.968 1.00 41.97 84 ARG A CA 1
ATOM 610 C C . ARG A 1 84 ? -8.509 17.141 1.044 1.00 41.97 84 ARG A C 1
ATOM 612 O O . ARG A 1 84 ? -9.185 16.874 2.037 1.00 41.97 84 ARG A O 1
ATOM 619 N N . MET A 1 85 ? -8.351 16.290 0.032 1.00 45.62 85 MET A N 1
ATOM 620 C CA . MET A 1 85 ? -8.901 14.937 0.023 1.00 45.62 85 MET A CA 1
ATOM 621 C C . MET A 1 85 ? -8.246 14.083 1.108 1.00 45.62 85 MET A C 1
ATOM 623 O O . MET A 1 85 ? -8.942 13.306 1.746 1.00 45.62 85 MET A O 1
ATOM 627 N N . ARG A 1 86 ? -6.947 14.268 1.389 1.00 48.88 86 ARG A N 1
ATOM 628 C CA . ARG A 1 86 ? -6.231 13.577 2.475 1.00 48.88 86 ARG A CA 1
ATOM 629 C C . ARG A 1 86 ? -6.867 13.852 3.836 1.00 48.88 86 ARG A C 1
ATOM 631 O O . ARG A 1 86 ? -7.242 12.912 4.532 1.00 48.88 86 ARG A O 1
ATOM 638 N N . SER A 1 87 ? -7.043 15.126 4.188 1.00 46.16 87 SER A N 1
ATOM 639 C CA . SER A 1 87 ? -7.652 15.513 5.467 1.00 46.16 87 SER A CA 1
ATOM 640 C C . SER A 1 87 ? -9.110 15.051 5.569 1.00 46.16 87 SER A C 1
ATOM 642 O O . SER A 1 87 ? -9.502 14.487 6.588 1.00 46.16 87 SER A O 1
ATOM 644 N N . PHE A 1 88 ? -9.887 15.186 4.488 1.00 48.19 88 PHE A N 1
ATOM 645 C CA . PHE A 1 88 ? -11.274 14.712 4.423 1.00 48.19 88 PHE A CA 1
ATOM 646 C C . PHE A 1 88 ? -11.395 13.181 4.539 1.00 48.19 88 PHE A C 1
ATOM 648 O O . PHE A 1 88 ? -12.253 12.673 5.263 1.00 48.19 88 PHE A O 1
ATOM 655 N N . VAL A 1 89 ? -10.527 12.427 3.859 1.00 52.78 89 VAL A N 1
ATOM 656 C CA . VAL A 1 89 ? -10.497 10.959 3.910 1.00 52.78 89 VAL A CA 1
ATOM 657 C C . VAL A 1 89 ? -10.114 10.484 5.307 1.00 52.78 89 VAL A C 1
ATOM 659 O O . VAL A 1 89 ? -10.794 9.609 5.831 1.00 52.78 89 VAL A O 1
ATOM 662 N N . PHE A 1 90 ? -9.108 11.073 5.960 1.00 53.34 90 PHE A N 1
ATOM 663 C CA . PHE A 1 90 ? -8.702 10.654 7.307 1.00 53.34 90 PHE A CA 1
ATOM 664 C C . PHE A 1 90 ? -9.783 10.878 8.369 1.00 53.34 90 PHE A C 1
ATOM 666 O O . PHE A 1 90 ? -9.993 10.019 9.230 1.00 53.34 90 PHE A O 1
ATOM 673 N N . GLU A 1 91 ? -10.519 11.984 8.282 1.00 53.62 91 GLU A N 1
ATOM 674 C CA . GLU A 1 91 ? -11.636 12.264 9.186 1.00 53.62 91 GLU A CA 1
ATOM 675 C C . GLU A 1 91 ? -12.792 11.269 8.976 1.00 53.62 91 GLU A C 1
ATOM 677 O O . GLU A 1 91 ? -13.353 10.717 9.929 1.00 53.62 91 GLU A O 1
ATOM 682 N N . ARG A 1 92 ? -13.104 10.956 7.711 1.00 56.59 92 ARG A N 1
ATOM 683 C CA . ARG A 1 92 ? -14.152 9.990 7.351 1.00 56.59 92 ARG A CA 1
ATOM 684 C C . ARG A 1 92 ? -13.768 8.545 7.631 1.00 56.59 92 ARG A C 1
ATOM 686 O O . ARG A 1 92 ? -14.640 7.770 8.014 1.00 56.59 92 ARG A O 1
ATOM 693 N N . VAL A 1 93 ? -12.493 8.193 7.504 1.00 57.44 93 VAL A N 1
ATOM 694 C CA . VAL A 1 93 ? -11.962 6.869 7.840 1.00 57.44 93 VAL A CA 1
ATOM 695 C C . VAL A 1 93 ? -12.239 6.532 9.296 1.00 57.44 93 VAL A C 1
ATOM 697 O O . VAL A 1 93 ? -12.796 5.470 9.587 1.00 57.44 93 VAL A O 1
ATOM 700 N N . ARG A 1 94 ? -11.910 7.466 10.197 1.00 56.41 94 ARG A N 1
ATOM 701 C CA . ARG A 1 94 ? -12.092 7.287 11.641 1.00 56.41 94 ARG A CA 1
ATOM 702 C C . ARG A 1 94 ? -13.567 7.211 12.026 1.00 56.41 94 ARG A C 1
ATOM 704 O O . ARG A 1 94 ? -13.939 6.360 12.824 1.00 56.41 94 ARG A O 1
ATOM 711 N N . GLN A 1 95 ? -14.420 8.037 11.419 1.00 61.50 95 GLN A N 1
ATOM 712 C CA . GLN A 1 95 ? -15.857 8.045 11.719 1.00 61.50 95 GLN A CA 1
ATOM 713 C C . GLN A 1 95 ? -16.630 6.850 11.137 1.00 61.50 95 GLN A C 1
ATOM 715 O O . GLN A 1 95 ? -17.669 6.488 11.678 1.00 61.50 95 GLN A O 1
ATOM 720 N N . ARG A 1 96 ? -16.176 6.256 10.022 1.00 62.38 96 ARG A N 1
ATOM 721 C CA . ARG A 1 96 ? -16.951 5.253 9.261 1.00 62.38 96 ARG A CA 1
ATOM 722 C C . ARG A 1 96 ? -16.368 3.840 9.265 1.00 62.38 96 ARG A C 1
ATOM 724 O O . ARG A 1 96 ? -16.862 2.998 8.522 1.00 62.38 96 ARG A O 1
ATOM 731 N N . GLN A 1 97 ? -15.347 3.566 10.082 1.00 62.91 97 GLN A N 1
ATOM 732 C CA . GLN A 1 97 ? -14.725 2.234 10.181 1.00 62.91 97 GLN A CA 1
ATOM 733 C C . GLN A 1 97 ? -14.194 1.732 8.820 1.00 62.91 97 GLN A C 1
ATOM 735 O O . GLN A 1 97 ? -14.360 0.566 8.447 1.00 62.91 97 GLN A O 1
ATOM 740 N N . ILE A 1 98 ? -13.570 2.630 8.053 1.00 64.50 98 ILE A N 1
ATOM 741 C CA . ILE A 1 98 ? -12.968 2.323 6.746 1.00 64.50 98 ILE A CA 1
ATOM 742 C C . ILE A 1 98 ? -11.524 1.841 6.982 1.00 64.50 98 ILE A C 1
ATOM 744 O O . ILE A 1 98 ? -10.840 2.420 7.823 1.00 64.50 98 ILE A O 1
ATOM 748 N N . PRO A 1 99 ? -11.051 0.780 6.311 1.00 59.16 99 PRO A N 1
ATOM 749 C CA . PRO A 1 99 ? -9.675 0.303 6.427 1.00 59.16 99 PRO A CA 1
ATOM 750 C C . PRO A 1 99 ? -8.706 1.214 5.661 1.00 59.16 99 PRO A C 1
ATOM 752 O O . PRO A 1 99 ? -9.032 1.664 4.561 1.00 59.16 99 PRO A O 1
ATOM 755 N N . VAL A 1 100 ? -7.518 1.483 6.220 1.00 65.06 100 VAL A N 1
ATOM 756 C CA . VAL A 1 100 ? -6.512 2.368 5.600 1.00 65.06 100 VAL A CA 1
ATOM 757 C C . VAL A 1 100 ? -5.137 1.727 5.523 1.00 65.06 100 VAL A C 1
ATOM 759 O O . VAL A 1 100 ? -4.556 1.348 6.535 1.00 65.06 100 VAL A O 1
ATOM 762 N N . LEU A 1 101 ? -4.584 1.708 4.310 1.00 66.81 101 LEU A N 1
ATOM 763 C CA . LEU A 1 101 ? -3.173 1.438 4.065 1.00 66.81 101 LEU A CA 1
ATOM 764 C C . LEU A 1 101 ? -2.410 2.768 3.975 1.00 66.81 101 LEU A C 1
ATOM 766 O O . LEU A 1 101 ? -2.604 3.538 3.034 1.00 66.81 101 LEU A O 1
ATOM 770 N N . LEU A 1 102 ? -1.553 3.042 4.954 1.00 63.69 102 LEU A N 1
ATOM 771 C CA . LEU A 1 102 ? -0.667 4.202 4.986 1.00 63.69 102 LEU A CA 1
ATOM 772 C C . LEU A 1 102 ? 0.720 3.787 4.495 1.00 63.69 102 LEU A C 1
ATOM 774 O O . LEU A 1 102 ? 1.298 2.839 5.007 1.00 63.69 102 LEU A O 1
ATOM 778 N N . VAL A 1 103 ? 1.284 4.502 3.526 1.00 65.62 103 VAL A N 1
ATOM 779 C CA . VAL A 1 103 ? 2.634 4.233 3.017 1.00 65.62 103 VAL A CA 1
ATOM 780 C C . VAL A 1 103 ? 3.517 5.438 3.308 1.00 65.62 103 VAL A C 1
ATOM 782 O O . VAL A 1 103 ? 3.222 6.539 2.849 1.00 65.62 103 VAL A O 1
ATOM 785 N N . THR A 1 104 ? 4.598 5.236 4.059 1.00 60.47 104 THR A N 1
ATOM 786 C CA . THR A 1 104 ? 5.505 6.312 4.489 1.00 60.47 104 THR A CA 1
ATOM 787 C C . THR A 1 104 ? 6.953 5.821 4.558 1.00 60.47 104 THR A C 1
ATOM 789 O O . THR A 1 104 ? 7.231 4.624 4.556 1.00 60.47 104 THR A O 1
ATOM 792 N N . HIS A 1 105 ? 7.902 6.751 4.553 1.00 63.69 105 HIS A N 1
ATOM 793 C CA . HIS A 1 105 ? 9.318 6.480 4.807 1.00 63.69 105 HIS A CA 1
ATOM 794 C C . HIS A 1 105 ? 9.770 7.011 6.176 1.00 63.69 105 HIS A C 1
ATOM 796 O O . HIS A 1 105 ? 10.906 6.754 6.565 1.00 63.69 105 HIS A O 1
ATOM 802 N N . ASP A 1 106 ? 8.885 7.696 6.907 1.00 61.31 106 ASP A N 1
ATOM 803 C CA . ASP A 1 106 ? 9.147 8.247 8.233 1.00 61.31 106 ASP A CA 1
ATOM 804 C C . ASP A 1 106 ? 8.541 7.354 9.325 1.00 61.31 106 ASP A C 1
ATOM 806 O O . ASP A 1 106 ? 7.393 6.920 9.244 1.00 61.31 106 ASP A O 1
ATOM 810 N N . VAL A 1 107 ? 9.332 7.053 10.354 1.00 63.84 107 VAL A N 1
ATOM 811 C CA . VAL A 1 107 ? 8.901 6.237 11.497 1.00 63.84 107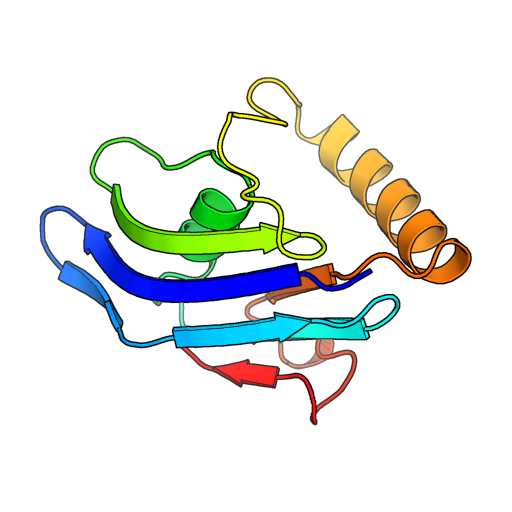 VAL A CA 1
ATOM 812 C C . VAL A 1 107 ? 7.933 6.989 12.408 1.00 63.84 107 VAL A C 1
ATOM 814 O O . VAL A 1 107 ? 7.161 6.350 13.117 1.00 63.84 107 VAL A O 1
ATOM 817 N N . ALA A 1 108 ? 7.947 8.325 12.384 1.00 62.41 108 ALA A N 1
ATOM 818 C CA . ALA A 1 108 ? 7.043 9.157 13.172 1.00 62.41 108 ALA A CA 1
ATOM 819 C C . ALA A 1 108 ? 5.579 9.057 12.703 1.00 62.41 108 ALA A C 1
ATOM 821 O O . ALA A 1 108 ? 4.663 9.293 13.486 1.00 62.41 108 ALA A O 1
ATOM 822 N N . ASP A 1 109 ? 5.355 8.648 11.451 1.00 50.72 109 ASP A N 1
ATOM 823 C CA . ASP A 1 109 ? 4.027 8.467 10.851 1.00 50.72 109 ASP A CA 1
ATOM 824 C C . ASP A 1 109 ? 3.372 7.118 11.217 1.00 50.72 109 ASP A C 1
ATOM 826 O O . ASP A 1 109 ? 2.253 6.815 10.785 1.00 50.72 109 ASP A O 1
ATOM 830 N N . VAL A 1 110 ? 4.061 6.262 11.980 1.00 64.62 110 VAL A N 1
ATOM 831 C CA . VAL A 1 110 ? 3.531 4.961 12.402 1.00 64.62 110 VAL A CA 1
ATOM 832 C C . VAL A 1 110 ? 2.436 5.174 13.446 1.00 64.62 110 VAL A C 1
ATOM 834 O O . VAL A 1 110 ? 2.704 5.527 14.590 1.00 64.62 110 VAL A O 1
ATOM 837 N N . ALA A 1 111 ? 1.188 4.923 13.047 1.00 57.75 111 ALA A N 1
ATOM 838 C CA . ALA A 1 111 ? 0.032 5.059 13.929 1.00 57.75 111 ALA A CA 1
ATOM 839 C C . ALA A 1 111 ? -0.058 3.933 14.975 1.00 57.75 111 ALA A C 1
ATOM 841 O O . ALA A 1 111 ? -0.489 4.176 16.099 1.00 57.75 111 ALA A O 1
ATOM 842 N N . ASP A 1 112 ? 0.339 2.714 14.601 1.00 73.69 112 ASP A N 1
ATOM 843 C CA . ASP A 1 112 ? 0.365 1.540 15.473 1.00 73.69 112 ASP A CA 1
ATOM 844 C C . ASP A 1 112 ? 1.519 0.613 15.060 1.00 73.69 112 ASP A C 1
ATOM 846 O O . ASP A 1 112 ? 1.604 0.163 13.915 1.00 73.69 112 ASP A O 1
ATOM 850 N N . ALA A 1 113 ? 2.416 0.315 16.002 1.00 77.94 113 ALA A N 1
ATOM 851 C CA . ALA A 1 113 ? 3.567 -0.551 15.772 1.00 77.94 113 ALA A CA 1
ATOM 852 C C . ALA A 1 113 ? 3.179 -2.017 15.505 1.00 77.94 113 ALA A C 1
ATOM 854 O O . ALA A 1 113 ? 3.938 -2.731 14.849 1.00 77.94 113 ALA A O 1
ATOM 855 N N . ALA A 1 114 ? 2.008 -2.465 15.973 1.00 81.88 114 ALA A N 1
ATOM 856 C CA . ALA A 1 114 ? 1.478 -3.795 15.676 1.00 81.88 114 ALA A CA 1
ATOM 857 C C . ALA A 1 114 ? 0.950 -3.910 14.234 1.00 81.88 114 ALA A C 1
ATOM 859 O O . ALA A 1 114 ? 0.777 -5.014 13.720 1.00 81.88 114 ALA A O 1
ATOM 860 N N . GLN A 1 115 ? 0.708 -2.776 13.574 1.00 79.44 115 GLN A N 1
ATOM 861 C CA . GLN A 1 115 ? 0.173 -2.678 12.218 1.00 79.44 115 GLN A CA 1
ATOM 862 C C . GLN A 1 115 ? 1.212 -2.075 11.272 1.00 79.44 115 GLN A C 1
ATOM 864 O O . GLN A 1 115 ? 0.910 -1.177 10.492 1.00 79.44 115 GLN A O 1
ATOM 869 N N . LEU A 1 116 ? 2.454 -2.555 11.361 1.00 81.69 116 LEU A N 1
ATOM 870 C CA . LEU A 1 116 ? 3.580 -2.059 10.579 1.00 81.69 116 LEU A CA 1
ATOM 871 C C . LEU A 1 116 ? 4.214 -3.180 9.757 1.00 81.69 116 LEU A C 1
ATOM 873 O O . LEU A 1 116 ? 4.757 -4.136 10.308 1.00 81.69 116 LEU A O 1
ATOM 877 N N . THR A 1 117 ? 4.249 -2.999 8.441 1.00 87.12 117 THR A N 1
ATOM 878 C CA . THR A 1 117 ? 5.022 -3.846 7.531 1.00 87.12 117 THR A CA 1
ATOM 879 C C . THR A 1 117 ? 6.215 -3.080 6.972 1.00 87.12 117 THR A C 1
ATOM 881 O O . THR A 1 117 ? 6.084 -1.942 6.527 1.00 87.12 117 THR A O 1
ATOM 884 N N . ARG A 1 118 ? 7.396 -3.706 6.976 1.00 87.44 118 ARG A N 1
ATOM 885 C CA . ARG A 1 118 ? 8.606 -3.167 6.344 1.00 87.44 118 ARG A CA 1
ATOM 886 C C . ARG A 1 118 ? 8.908 -3.948 5.067 1.00 87.44 118 ARG A C 1
ATOM 888 O O . ARG A 1 118 ? 8.950 -5.174 5.108 1.00 87.44 118 ARG A O 1
ATOM 895 N N . LEU A 1 119 ? 9.077 -3.219 3.968 1.00 82.88 119 LEU A N 1
ATOM 896 C CA . LEU A 1 119 ? 9.522 -3.692 2.659 1.00 82.88 119 LEU A CA 1
ATOM 897 C C . LEU A 1 119 ? 11.037 -3.551 2.532 1.00 82.88 119 LEU A 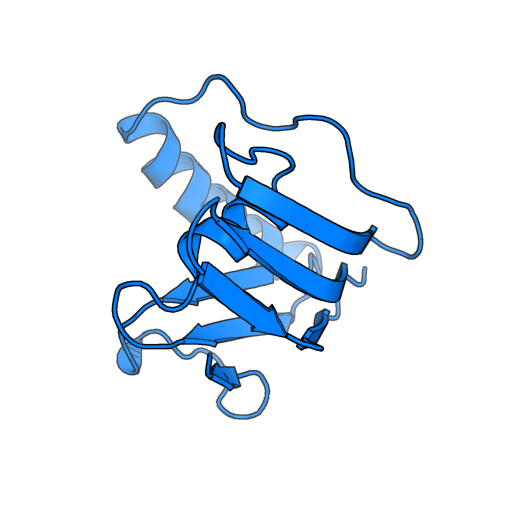C 1
ATOM 899 O O . LEU A 1 119 ? 11.548 -2.480 2.947 1.00 82.88 119 LEU A O 1
#

Foldseek 3Di:
DKKWWFFCFKDFPVGTLDHGDIDIFWFLGEAEEEEDPSSCLVVSVCVQQLNHDPRIDTDTFIDDVNHGDDDHDPPDDDDVVVVVVVVVVVVCSNVPRHTHYHYDHDPVPDPDPVRYDYD

Secondary structure (DSSP, 8-state):
--EEEEEEEEEESS-EEEEEEEEEE-TT-EEEEE-STTSSHHHHHHHHTT-PPTTEEEEEEEEETTEE--S-S-TT--HHHHHHHHHHHHHHHHHHT--EEEE-S-GGG-S-GGGEEE-

Radius of gyration: 14.03 Å; chains: 1; bounding box: 31×34×33 Å

Sequence (119 aa):
MTLEVQVNQLTTASAVLIRHLRLQVPGGVIHTVMGPSGSGKSSLLAAVCGLLADGLQFDGTIALNGRALLDEPFSRLDTALRERMRSFVFERVRQRQIPVLLVTHDVADVADAAQLTRL